Protein AF-A0A9W4Z7Y0-F1 (afdb_monomer_lite)

Radius of gyration: 13.46 Å; chains: 1; bounding box: 32×18×37 Å

pLDDT: mean 85.68, std 9.58, range [51.53, 94.81]

Foldseek 3Di:
DALQVLLDQPDWADDQQDIDTDRDHPDDCPPVVVSVVSVVSNVVNVVVCVVVVVCCVQQNPRNNGD

Secondary structure (DSSP, 8-state):
--TT-TT---EEEEETTEEEEE----S-GGGHHHHHHHHHHHHHHHHHHHHTTTTHHHHTTTT---

Sequence (66 aa):
MAVIDVDQIEAIGVEGKNLKLLIIDYLDWEYEDMHLDVLQEKINNYLVYIEDKQYFKDYGDNFEKK

Structure (mmCIF, N/CA/C/O backbone):
data_AF-A0A9W4Z7Y0-F1
#
_entry.id   AF-A0A9W4Z7Y0-F1
#
loop_
_atom_site.group_PDB
_atom_site.id
_atom_site.type_symbol
_atom_site.label_atom_id
_atom_site.label_alt_id
_atom_site.label_comp_id
_atom_site.label_asym_id
_atom_site.label_entity_id
_atom_site.label_seq_id
_atom_site.pdbx_PDB_ins_code
_atom_site.Cartn_x
_atom_site.Cartn_y
_atom_site.Cartn_z
_atom_site.occupancy
_atom_site.B_iso_or_equiv
_atom_site.auth_seq_id
_atom_site.auth_comp_id
_atom_site.auth_asym_id
_atom_site.auth_atom_id
_atom_site.pdbx_PDB_model_num
ATOM 1 N N . MET A 1 1 ? -5.244 7.843 -13.033 1.00 54.12 1 MET A N 1
ATOM 2 C CA . MET A 1 1 ? -4.333 7.642 -11.892 1.00 54.12 1 MET A CA 1
ATOM 3 C C . MET A 1 1 ? -3.302 6.667 -12.366 1.00 54.12 1 MET A C 1
ATOM 5 O O . MET A 1 1 ? -3.729 5.660 -12.914 1.00 54.12 1 MET A O 1
ATOM 9 N N . ALA A 1 2 ? -2.028 7.032 -12.271 1.00 61.25 2 ALA A N 1
ATOM 10 C CA . ALA A 1 2 ? -0.914 6.264 -12.796 1.00 61.25 2 ALA A CA 1
ATOM 11 C C . ALA A 1 2 ? -0.136 5.556 -11.695 1.00 61.25 2 ALA A C 1
ATOM 13 O O . ALA A 1 2 ? 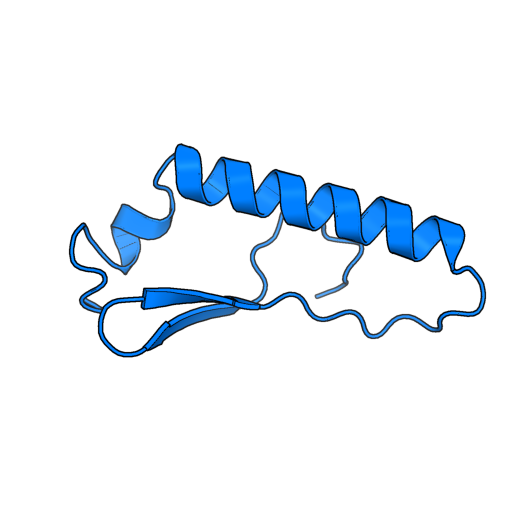-0.053 6.054 -10.574 1.00 61.25 2 ALA A O 1
ATOM 14 N N . VAL A 1 3 ? 0.493 4.424 -12.021 1.00 67.69 3 VAL A N 1
ATOM 15 C CA . VAL A 1 3 ? 1.399 3.766 -11.070 1.00 67.69 3 VAL A CA 1
ATOM 16 C C . VAL A 1 3 ? 2.599 4.674 -10.723 1.00 67.69 3 VAL A C 1
ATOM 18 O O . VAL A 1 3 ? 3.178 4.563 -9.655 1.00 67.69 3 VAL A O 1
ATOM 21 N N . ILE A 1 4 ? 2.915 5.656 -11.572 1.00 75.44 4 ILE A N 1
ATOM 22 C CA . ILE A 1 4 ? 3.933 6.683 -11.293 1.00 75.44 4 ILE A CA 1
ATOM 23 C C . ILE A 1 4 ? 3.479 7.747 -10.281 1.00 75.44 4 ILE A C 1
ATOM 25 O O . ILE A 1 4 ? 4.309 8.498 -9.779 1.00 75.44 4 ILE A O 1
ATOM 29 N N . ASP A 1 5 ? 2.183 7.822 -9.959 1.00 79.19 5 ASP A N 1
ATOM 30 C CA . ASP A 1 5 ? 1.676 8.680 -8.884 1.00 79.19 5 ASP A CA 1
ATOM 31 C C . ASP A 1 5 ? 1.909 7.962 -7.542 1.00 79.19 5 ASP A C 1
ATOM 33 O O . ASP A 1 5 ? 0.993 7.374 -6.953 1.00 79.19 5 ASP A O 1
ATOM 37 N N . VAL A 1 6 ? 3.167 7.941 -7.095 1.00 80.50 6 VAL A N 1
ATOM 38 C CA . VAL A 1 6 ? 3.629 7.123 -5.959 1.00 80.50 6 VAL A CA 1
ATOM 39 C C . VAL A 1 6 ? 3.035 7.544 -4.612 1.00 80.50 6 VAL A C 1
ATOM 41 O O . VAL A 1 6 ? 2.866 6.704 -3.731 1.00 80.50 6 VAL A O 1
ATOM 44 N N . ASP A 1 7 ? 2.649 8.811 -4.461 1.00 78.06 7 ASP A N 1
ATOM 45 C CA . ASP A 1 7 ? 2.101 9.369 -3.212 1.00 78.06 7 ASP A CA 1
ATOM 46 C C . ASP A 1 7 ? 0.582 9.165 -3.055 1.00 78.06 7 ASP A C 1
ATOM 48 O O . ASP A 1 7 ? -0.022 9.635 -2.089 1.00 78.06 7 ASP A O 1
ATOM 52 N N . GLN A 1 8 ? -0.071 8.488 -4.007 1.00 81.81 8 GLN A N 1
ATOM 53 C CA . GLN A 1 8 ? -1.518 8.273 -3.980 1.00 81.81 8 GLN A CA 1
ATOM 54 C C . GLN A 1 8 ? -1.897 6.823 -3.669 1.00 81.81 8 GLN A C 1
ATOM 56 O O . GLN A 1 8 ? -1.477 5.876 -4.343 1.00 81.81 8 GLN A O 1
ATOM 61 N N . ILE A 1 9 ? -2.792 6.670 -2.687 1.00 85.50 9 ILE A N 1
ATOM 62 C CA . ILE A 1 9 ? -3.526 5.423 -2.463 1.00 85.50 9 ILE A CA 1
ATOM 63 C C . ILE A 1 9 ? -4.591 5.289 -3.554 1.00 85.50 9 ILE A C 1
ATOM 65 O O . ILE A 1 9 ? -5.458 6.151 -3.689 1.00 85.50 9 ILE A O 1
ATOM 69 N N . GLU A 1 10 ? -4.536 4.215 -4.336 1.00 86.75 10 GLU A N 1
ATOM 70 C CA . GLU A 1 10 ? -5.393 4.055 -5.513 1.00 86.75 10 GLU A CA 1
ATOM 71 C C . GLU A 1 10 ? -6.769 3.526 -5.148 1.00 86.75 10 GLU A C 1
ATOM 73 O O . GLU A 1 10 ? -7.790 4.086 -5.545 1.00 86.75 10 GLU A O 1
ATOM 78 N N . ALA A 1 11 ? -6.800 2.456 -4.359 1.00 88.56 11 ALA A N 1
ATOM 79 C CA . ALA A 1 11 ? -8.016 2.000 -3.724 1.00 88.56 11 ALA A CA 1
ATOM 80 C C . ALA A 1 11 ? -7.709 1.405 -2.357 1.00 88.56 11 ALA A C 1
ATOM 82 O O . ALA A 1 11 ? -6.709 0.719 -2.140 1.00 88.56 11 ALA A O 1
ATOM 83 N N . ILE A 1 12 ? -8.629 1.665 -1.441 1.00 90.50 12 ILE A N 1
ATOM 84 C CA . ILE A 1 12 ? -8.607 1.171 -0.078 1.00 90.50 12 ILE A CA 1
ATOM 85 C C . ILE A 1 12 ? -10.007 0.682 0.269 1.00 90.50 12 ILE A C 1
ATOM 87 O O . ILE A 1 12 ? -11.013 1.263 -0.148 1.00 90.50 12 ILE A O 1
ATOM 91 N N . GLY A 1 13 ? -10.080 -0.415 1.005 1.00 89.38 13 GLY A N 1
ATOM 92 C CA . GLY A 1 13 ? -11.339 -0.989 1.439 1.00 89.38 13 GLY A CA 1
ATOM 93 C C . GLY A 1 13 ? -11.147 -1.926 2.613 1.00 89.38 13 GLY A C 1
ATOM 94 O O . GLY A 1 13 ? -10.029 -2.227 3.018 1.00 89.38 13 GLY A O 1
ATOM 95 N N . VAL A 1 14 ? -12.261 -2.404 3.153 1.00 89.12 14 VAL A N 1
ATOM 96 C CA . VAL A 1 14 ? -12.255 -3.385 4.237 1.00 89.12 14 VAL A CA 1
ATOM 97 C C . VAL A 1 14 ? -13.002 -4.617 3.774 1.00 89.12 14 VAL A C 1
ATOM 99 O O . VAL A 1 14 ? -14.105 -4.521 3.235 1.00 89.12 14 VAL A O 1
ATOM 102 N N . GLU A 1 15 ? -12.415 -5.779 4.035 1.00 87.44 15 GLU A N 1
ATOM 103 C CA . GLU A 1 15 ? -13.100 -7.060 3.938 1.00 87.44 15 GLU A CA 1
ATOM 104 C C . GLU A 1 15 ? -13.000 -7.794 5.281 1.00 87.44 15 GLU A C 1
ATOM 106 O O . GLU A 1 15 ? -11.917 -8.185 5.728 1.00 87.44 15 GLU A O 1
ATOM 111 N N . GLY A 1 16 ? -14.141 -7.954 5.957 1.00 84.44 16 GLY A N 1
ATOM 112 C CA . GLY A 1 16 ? -14.185 -8.501 7.312 1.00 84.44 16 GLY A CA 1
ATOM 113 C C . GLY A 1 16 ? -13.492 -7.574 8.313 1.00 84.44 16 GLY A C 1
ATOM 114 O O . GLY A 1 16 ? -13.992 -6.490 8.584 1.00 84.44 16 GLY A O 1
ATOM 115 N N . LYS A 1 17 ? -12.352 -8.012 8.861 1.00 84.19 17 LYS A N 1
ATOM 116 C CA . LYS A 1 17 ? -11.505 -7.244 9.797 1.00 84.19 17 LYS A CA 1
ATOM 117 C C . LYS A 1 17 ? -10.136 -6.886 9.210 1.00 84.19 17 LYS A C 1
ATOM 119 O O . LYS A 1 17 ? -9.198 -6.630 9.954 1.00 84.19 17 LYS A O 1
ATOM 124 N N . ASN A 1 18 ? -10.004 -6.926 7.887 1.00 86.94 18 ASN A N 1
ATOM 125 C CA . ASN A 1 18 ? -8.752 -6.630 7.204 1.00 86.94 18 ASN A CA 1
ATOM 126 C C . ASN A 1 18 ? -8.910 -5.373 6.354 1.00 86.94 18 ASN A C 1
ATOM 128 O O . ASN A 1 18 ? -9.815 -5.302 5.519 1.00 86.94 18 ASN A O 1
ATOM 132 N N . LEU A 1 19 ? -7.996 -4.422 6.534 1.00 89.31 19 LEU A N 1
ATOM 133 C CA . LEU A 1 19 ? -7.800 -3.322 5.599 1.00 89.31 19 LEU A CA 1
ATOM 134 C C . LEU A 1 19 ? -7.069 -3.857 4.363 1.00 89.31 19 LEU A C 1
ATOM 136 O O . LEU A 1 19 ? -6.022 -4.492 4.477 1.00 89.31 19 LEU A O 1
ATOM 140 N N . LYS A 1 20 ? -7.630 -3.620 3.183 1.00 91.31 20 LYS A N 1
ATOM 141 C CA . LYS A 1 20 ? -7.050 -3.988 1.894 1.00 91.31 20 LYS A CA 1
ATOM 142 C C . LYS A 1 20 ? -6.695 -2.724 1.132 1.00 91.31 20 LYS A C 1
ATOM 144 O O . LYS A 1 20 ? -7.533 -1.835 0.992 1.00 91.31 20 LYS A O 1
ATOM 149 N N . LEU A 1 21 ? -5.474 -2.682 0.619 1.00 91.94 21 LEU A N 1
ATOM 150 C CA . LEU A 1 21 ? -4.998 -1.650 -0.290 1.00 91.94 21 LEU A CA 1
ATOM 151 C C . LEU A 1 21 ? -4.691 -2.313 -1.634 1.00 91.94 21 LEU A C 1
ATOM 153 O O . LEU A 1 21 ? -4.230 -3.455 -1.669 1.00 91.94 21 LEU A O 1
ATOM 157 N N . LEU A 1 22 ? -4.984 -1.616 -2.725 1.00 92.12 22 LEU A N 1
ATOM 158 C CA . LEU A 1 22 ? -4.761 -2.098 -4.084 1.00 92.12 22 LEU A CA 1
ATOM 159 C C . LEU A 1 22 ? -3.742 -1.200 -4.776 1.00 92.12 22 LEU A C 1
ATOM 161 O O . LEU A 1 22 ? -3.877 0.019 -4.706 1.00 92.12 22 LEU A O 1
ATOM 165 N N . ILE A 1 23 ? -2.784 -1.830 -5.457 1.00 90.62 23 ILE A N 1
ATOM 166 C CA . ILE A 1 23 ? -1.889 -1.179 -6.413 1.00 90.62 23 ILE A CA 1
ATOM 167 C 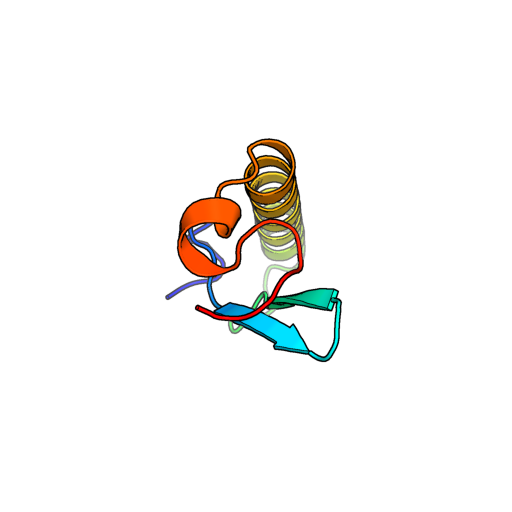C . ILE A 1 23 ? -2.247 -1.686 -7.819 1.00 90.62 23 ILE A C 1
ATOM 169 O O . ILE A 1 23 ? -2.389 -2.894 -8.018 1.00 90.62 23 ILE A O 1
ATOM 173 N N . ILE A 1 24 ? -2.412 -0.780 -8.780 1.00 88.31 24 ILE A N 1
ATOM 174 C CA . ILE A 1 24 ? -2.739 -1.043 -10.180 1.00 88.31 24 ILE A CA 1
ATOM 175 C C . ILE A 1 24 ? -1.582 -0.547 -11.045 1.00 88.31 24 ILE A C 1
ATOM 177 O O . ILE A 1 24 ? -1.418 0.651 -11.266 1.00 88.31 24 ILE A O 1
ATOM 181 N N . ASP A 1 25 ? -0.824 -1.488 -11.599 1.00 87.75 25 ASP A N 1
ATOM 182 C CA . ASP A 1 25 ? 0.124 -1.204 -12.670 1.00 87.75 25 ASP A CA 1
ATOM 183 C C . ASP A 1 25 ? -0.509 -1.539 -14.025 1.00 87.75 25 ASP A C 1
ATOM 185 O O . ASP A 1 25 ? -0.858 -2.686 -14.299 1.00 87.75 25 ASP A O 1
ATOM 189 N N . TYR A 1 26 ? -0.698 -0.517 -14.856 1.00 84.31 26 TYR A N 1
ATOM 190 C CA . TYR A 1 26 ? -1.205 -0.645 -16.225 1.00 84.31 26 TYR A CA 1
ATOM 191 C C . TYR A 1 26 ? -0.174 -0.220 -17.275 1.00 84.31 26 TYR A C 1
ATOM 193 O O . TYR A 1 26 ? -0.515 -0.144 -18.458 1.00 84.31 26 TYR A O 1
ATOM 201 N N . LEU A 1 27 ? 1.043 0.134 -16.857 1.00 82.56 27 LEU A N 1
ATOM 202 C CA . LEU A 1 27 ? 2.096 0.515 -17.784 1.00 82.56 27 LEU A CA 1
ATOM 203 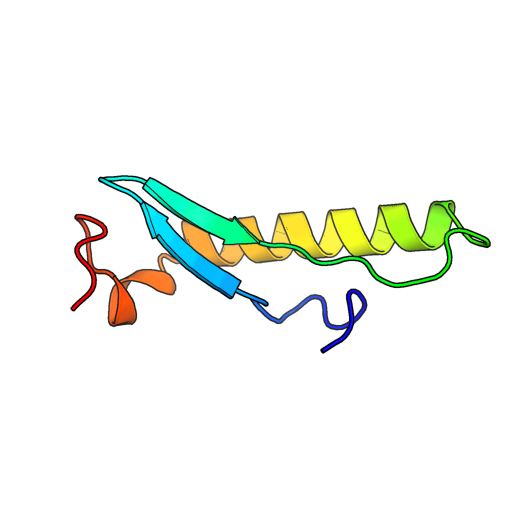C C . LEU A 1 27 ? 2.555 -0.710 -18.583 1.00 82.56 27 LEU A C 1
ATOM 205 O O . LEU A 1 27 ? 2.438 -1.850 -18.131 1.00 82.56 27 LEU A O 1
ATOM 209 N N . ASP A 1 28 ? 3.074 -0.467 -19.783 1.00 83.69 28 ASP A N 1
ATOM 210 C CA . ASP A 1 28 ? 3.670 -1.524 -20.596 1.00 83.69 28 ASP A CA 1
ATOM 211 C C . ASP A 1 28 ? 5.042 -1.897 -20.029 1.00 83.69 28 ASP A C 1
ATOM 213 O O . ASP A 1 28 ? 5.901 -1.033 -19.882 1.00 83.69 28 ASP A O 1
ATOM 217 N N . TRP A 1 29 ? 5.252 -3.180 -19.742 1.00 87.38 29 TRP A N 1
ATOM 218 C CA . TRP A 1 29 ? 6.438 -3.727 -19.071 1.00 87.38 29 TRP A CA 1
ATOM 219 C C . TRP A 1 29 ? 7.686 -3.780 -19.969 1.00 87.38 29 TRP A C 1
ATOM 221 O O . TRP A 1 29 ? 8.625 -4.529 -19.708 1.00 87.38 29 TRP A O 1
ATOM 231 N N . GLU A 1 30 ? 7.723 -2.976 -21.031 1.00 90.81 30 GLU A N 1
ATOM 232 C CA . GLU A 1 30 ? 8.883 -2.831 -21.914 1.00 90.81 30 GLU A CA 1
ATOM 233 C C . GLU A 1 30 ? 10.133 -2.361 -21.140 1.00 90.81 30 GLU A C 1
ATOM 235 O O . GLU A 1 30 ? 11.251 -2.747 -21.484 1.00 90.81 30 GLU A O 1
ATOM 240 N N . TYR A 1 31 ? 9.946 -1.589 -20.059 1.00 87.00 31 TYR A N 1
ATOM 241 C CA . TYR A 1 31 ? 11.015 -1.074 -19.193 1.00 87.00 31 TYR A CA 1
ATOM 242 C C . TYR A 1 31 ? 10.909 -1.611 -17.758 1.00 87.00 31 TYR A C 1
ATOM 244 O O . TYR A 1 31 ? 10.788 -0.838 -16.811 1.00 87.00 31 TYR A O 1
ATOM 252 N N . GLU A 1 32 ? 10.966 -2.933 -17.597 1.00 90.38 32 GLU A N 1
ATOM 253 C CA . GLU A 1 32 ? 10.780 -3.655 -16.323 1.00 90.38 32 GLU A CA 1
ATOM 254 C C . GLU A 1 32 ? 11.486 -3.022 -15.107 1.00 90.38 32 GLU A C 1
ATOM 256 O O . GLU A 1 32 ? 10.843 -2.812 -14.080 1.00 90.38 32 GLU A O 1
ATOM 261 N N . ASP A 1 33 ? 12.762 -2.639 -15.221 1.00 91.12 33 ASP A N 1
ATOM 262 C CA . ASP A 1 33 ? 13.518 -2.040 -14.106 1.00 91.12 33 ASP A CA 1
ATOM 263 C C . ASP A 1 33 ? 12.840 -0.775 -13.548 1.00 91.12 33 ASP A C 1
ATOM 265 O O . ASP A 1 33 ? 12.719 -0.605 -12.336 1.00 91.12 33 ASP A O 1
ATOM 269 N N . MET A 1 34 ? 12.315 0.080 -14.433 1.00 89.19 34 MET A N 1
ATOM 270 C CA . MET A 1 34 ? 11.582 1.285 -14.035 1.00 89.19 34 MET A CA 1
ATOM 271 C C . MET A 1 34 ? 10.308 0.927 -13.262 1.00 89.19 34 MET A C 1
ATOM 273 O O . MET A 1 34 ? 9.965 1.593 -12.287 1.00 89.19 34 MET A O 1
ATOM 277 N N . HIS A 1 35 ? 9.594 -0.117 -13.687 1.00 89.94 35 HIS A N 1
ATOM 278 C CA . HIS A 1 35 ? 8.367 -0.543 -13.017 1.00 89.94 35 HIS A CA 1
ATOM 279 C C . HIS A 1 35 ? 8.656 -1.063 -11.619 1.00 89.94 35 HIS A C 1
ATOM 281 O O . HIS A 1 35 ? 7.935 -0.729 -10.681 1.00 89.94 35 HIS A O 1
ATOM 287 N N . LEU A 1 36 ? 9.715 -1.861 -11.470 1.00 92.62 36 LEU A N 1
ATOM 288 C CA . LEU A 1 36 ? 10.125 -2.393 -10.176 1.00 92.62 36 LEU A CA 1
ATOM 289 C C . LEU A 1 36 ? 10.495 -1.268 -9.205 1.00 92.62 36 LEU A C 1
ATOM 291 O O . LEU A 1 36 ? 10.053 -1.303 -8.054 1.00 92.62 36 LEU A O 1
ATOM 295 N N . ASP A 1 37 ? 11.210 -0.244 -9.676 1.00 92.12 37 ASP A N 1
ATOM 296 C CA . ASP A 1 37 ? 11.537 0.938 -8.874 1.00 92.12 37 ASP A CA 1
ATOM 297 C C . ASP A 1 37 ? 10.270 1.678 -8.411 1.00 92.12 37 ASP A C 1
ATOM 299 O O . ASP A 1 37 ? 10.104 1.958 -7.219 1.00 92.12 37 ASP A O 1
ATOM 303 N N . VAL A 1 38 ? 9.328 1.924 -9.326 1.00 90.75 38 VAL A N 1
ATOM 304 C CA . VAL A 1 38 ? 8.067 2.625 -9.028 1.00 90.75 38 VAL A CA 1
ATOM 305 C C . VAL A 1 38 ? 7.168 1.815 -8.086 1.00 90.75 38 VAL A C 1
ATOM 307 O O . VAL A 1 38 ? 6.582 2.362 -7.148 1.00 90.75 38 VAL A O 1
ATOM 310 N N . LEU A 1 39 ? 7.061 0.500 -8.291 1.00 92.69 39 LEU A N 1
ATOM 311 C CA . LEU A 1 39 ? 6.288 -0.389 -7.421 1.00 92.69 39 LEU A CA 1
ATOM 312 C C . LEU A 1 39 ? 6.883 -0.450 -6.014 1.00 92.69 39 LEU A C 1
ATOM 314 O O . LEU A 1 39 ? 6.135 -0.425 -5.034 1.00 92.69 39 LEU A O 1
ATOM 318 N N . GLN A 1 40 ? 8.212 -0.496 -5.900 1.00 94.50 40 GLN A N 1
ATOM 319 C CA . GLN A 1 40 ? 8.893 -0.449 -4.610 1.00 94.50 40 GLN A CA 1
ATOM 320 C C . GLN A 1 40 ? 8.578 0.856 -3.871 1.00 94.50 40 GLN A C 1
ATOM 322 O O . GLN A 1 40 ? 8.246 0.827 -2.684 1.00 94.50 40 GLN A O 1
ATOM 327 N N . GLU A 1 41 ? 8.641 1.995 -4.560 1.00 92.62 41 GLU A N 1
ATOM 328 C CA . GLU A 1 41 ? 8.314 3.297 -3.980 1.00 92.62 41 GLU A CA 1
ATOM 329 C C . GLU A 1 41 ? 6.848 3.367 -3.521 1.00 92.62 41 GLU A C 1
ATOM 331 O O . GLU A 1 41 ? 6.580 3.756 -2.382 1.00 92.62 41 GLU A O 1
ATOM 336 N N . LYS A 1 42 ? 5.900 2.866 -4.327 1.00 92.56 42 LYS A N 1
ATOM 337 C CA . LYS A 1 42 ? 4.488 2.764 -3.920 1.00 92.56 42 LYS A CA 1
ATOM 338 C C . LYS A 1 42 ? 4.284 1.920 -2.674 1.00 92.56 42 LYS A C 1
ATOM 340 O O . LYS A 1 42 ? 3.548 2.329 -1.777 1.00 92.56 42 LYS A O 1
ATOM 345 N N . ILE A 1 43 ? 4.906 0.745 -2.609 1.00 94.38 43 ILE A N 1
ATOM 346 C CA . ILE A 1 43 ? 4.785 -0.135 -1.443 1.00 94.38 43 ILE A CA 1
ATOM 347 C C . ILE A 1 43 ? 5.296 0.587 -0.194 1.00 94.38 43 ILE A C 1
ATOM 349 O O . ILE A 1 43 ? 4.610 0.581 0.827 1.00 94.38 43 ILE A O 1
ATOM 353 N N . ASN A 1 44 ? 6.441 1.266 -0.284 1.00 94.81 44 ASN A N 1
ATOM 354 C CA . ASN A 1 44 ? 6.992 2.037 0.831 1.00 94.81 44 ASN A CA 1
ATOM 355 C C . ASN A 1 44 ? 6.040 3.153 1.284 1.00 94.81 44 ASN A C 1
ATOM 357 O O . ASN A 1 44 ? 5.783 3.293 2.479 1.00 94.81 44 ASN A O 1
ATOM 361 N N . ASN A 1 45 ? 5.441 3.891 0.351 1.00 93.31 45 ASN A N 1
ATOM 362 C CA . ASN A 1 45 ? 4.470 4.933 0.681 1.00 93.31 45 ASN A CA 1
ATOM 363 C C . ASN A 1 45 ? 3.197 4.371 1.331 1.00 93.31 45 ASN A C 1
ATOM 365 O O . ASN A 1 45 ? 2.655 4.965 2.265 1.00 93.31 45 ASN A O 1
ATOM 369 N N . TYR A 1 46 ? 2.730 3.199 0.895 1.00 93.88 46 TYR A N 1
ATOM 370 C CA . TYR A 1 46 ? 1.573 2.531 1.498 1.00 93.88 46 TYR A CA 1
ATOM 371 C C . TYR A 1 46 ? 1.890 2.064 2.924 1.00 93.88 46 TYR A C 1
ATOM 373 O O . TYR A 1 46 ? 1.026 2.153 3.797 1.00 93.88 46 TYR A O 1
ATOM 381 N N . LEU A 1 47 ? 3.122 1.611 3.185 1.00 94.06 47 LEU A N 1
ATOM 382 C CA . LEU A 1 47 ? 3.581 1.290 4.538 1.00 94.06 47 LEU A CA 1
ATOM 383 C C . LEU A 1 47 ? 3.560 2.530 5.435 1.00 94.06 47 LEU A C 1
ATOM 385 O O . LEU A 1 47 ? 2.946 2.476 6.498 1.00 94.06 47 LEU A O 1
ATOM 389 N N . VAL A 1 48 ? 4.118 3.657 4.978 1.00 93.94 48 VAL A N 1
ATOM 390 C CA . VAL A 1 48 ? 4.087 4.933 5.718 1.00 93.94 48 VAL A CA 1
ATOM 391 C C . VAL A 1 48 ? 2.647 5.359 6.022 1.00 93.94 48 VAL A C 1
ATOM 393 O O . VAL A 1 48 ? 2.322 5.692 7.159 1.00 93.94 48 VAL A O 1
ATOM 396 N N . TYR A 1 49 ? 1.744 5.274 5.042 1.00 92.00 49 TYR A N 1
ATOM 397 C CA . TYR A 1 49 ? 0.323 5.585 5.225 1.00 92.00 49 TYR A CA 1
ATOM 398 C C . TYR A 1 49 ? -0.338 4.739 6.333 1.00 92.00 49 TYR A C 1
ATOM 400 O O . TYR A 1 49 ? -1.151 5.250 7.115 1.00 92.00 49 TYR A O 1
ATOM 408 N N . ILE A 1 50 ? 0.001 3.446 6.408 1.00 91.19 50 ILE A N 1
ATOM 409 C CA . ILE A 1 50 ? -0.500 2.528 7.440 1.00 91.19 50 ILE A CA 1
ATOM 410 C C . ILE A 1 50 ? 0.133 2.840 8.803 1.00 91.19 50 ILE A C 1
ATOM 412 O O . ILE A 1 50 ? -0.590 2.895 9.799 1.00 91.19 50 ILE A O 1
ATOM 416 N N . GLU A 1 51 ? 1.447 3.063 8.862 1.00 93.06 51 GLU A N 1
ATOM 417 C CA . GLU A 1 51 ? 2.182 3.377 10.096 1.00 93.06 51 GLU A CA 1
ATOM 418 C C . GLU A 1 51 ? 1.688 4.673 10.746 1.00 93.06 51 GLU A C 1
ATOM 420 O O . GLU A 1 51 ? 1.419 4.706 11.950 1.00 93.06 51 GLU A O 1
ATOM 425 N N . ASP A 1 52 ? 1.445 5.699 9.933 1.00 94.25 52 ASP A N 1
ATOM 426 C CA . ASP A 1 52 ? 0.880 6.983 10.352 1.00 94.25 52 ASP A CA 1
ATOM 427 C C . ASP A 1 52 ? -0.624 6.908 10.672 1.00 94.25 52 ASP A C 1
ATOM 429 O O . ASP A 1 52 ? -1.240 7.905 11.065 1.00 94.25 52 ASP A O 1
ATOM 433 N N . LYS A 1 53 ? -1.244 5.732 10.502 1.00 91.31 53 LYS A N 1
ATOM 434 C CA . LYS A 1 53 ? -2.680 5.481 10.693 1.00 91.31 53 LYS A CA 1
ATOM 435 C C . LYS A 1 53 ? -3.565 6.453 9.916 1.00 91.31 53 LYS A C 1
ATOM 437 O O . LYS A 1 53 ? -4.640 6.839 10.381 1.00 91.31 53 LYS A O 1
ATOM 442 N N . GLN A 1 54 ? -3.156 6.851 8.716 1.00 90.06 54 GLN A N 1
ATOM 443 C CA . GLN A 1 54 ? -3.896 7.841 7.931 1.00 90.06 54 GLN A CA 1
ATOM 444 C C . GLN A 1 54 ? -5.301 7.343 7.535 1.00 90.06 54 GLN A C 1
ATOM 446 O O . GLN A 1 54 ? -6.230 8.145 7.432 1.00 90.06 54 GLN A O 1
ATOM 451 N N . TYR A 1 55 ? -5.495 6.020 7.444 1.00 89.19 55 TYR A N 1
ATOM 452 C CA . TYR A 1 55 ? -6.797 5.364 7.241 1.00 89.19 55 TYR A CA 1
ATOM 453 C C . TYR A 1 55 ? -7.790 5.552 8.397 1.00 89.19 55 TYR A C 1
ATOM 455 O O . TYR A 1 55 ? -8.985 5.299 8.237 1.00 89.19 55 TYR A O 1
ATOM 463 N N . PHE A 1 56 ? -7.328 5.966 9.580 1.00 89.12 56 PHE A N 1
ATOM 464 C CA . PHE A 1 56 ? -8.141 5.995 10.795 1.00 89.12 56 PHE A CA 1
ATOM 465 C C . PHE A 1 56 ? -9.360 6.915 10.673 1.00 89.12 56 PHE A C 1
ATOM 467 O O . PHE A 1 56 ? -10.423 6.615 11.220 1.00 89.12 56 PHE A O 1
ATOM 474 N N . LYS A 1 57 ? -9.231 8.025 9.935 1.00 86.00 57 LYS A N 1
ATOM 475 C CA . LYS A 1 57 ? -10.334 8.975 9.721 1.00 86.00 57 LYS A CA 1
ATOM 476 C C . LYS A 1 57 ? -11.528 8.319 9.023 1.00 86.00 57 LYS A C 1
ATOM 478 O O . LYS A 1 57 ? -12.665 8.609 9.398 1.00 86.00 57 LYS A O 1
ATOM 483 N N . ASP A 1 58 ? -11.248 7.408 8.096 1.00 85.75 58 ASP A N 1
ATOM 484 C CA . ASP A 1 58 ? -12.243 6.800 7.212 1.00 85.75 58 ASP A CA 1
ATOM 485 C C . ASP A 1 58 ? -12.714 5.420 7.709 1.00 85.75 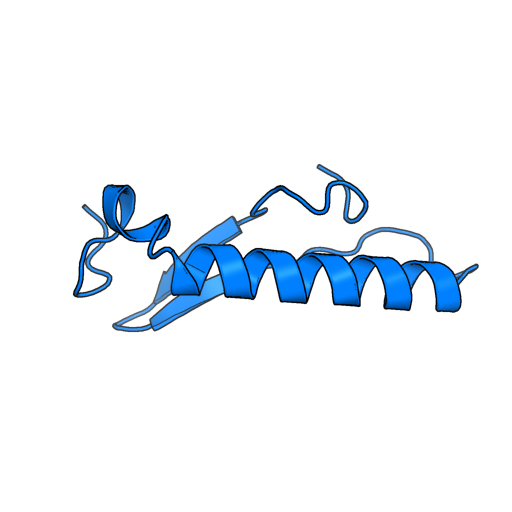58 ASP A C 1
ATOM 487 O O . ASP A 1 58 ? -13.878 5.062 7.528 1.00 85.75 58 ASP A O 1
ATOM 491 N N . TYR A 1 59 ? -11.843 4.657 8.384 1.00 85.88 59 TYR A N 1
ATOM 492 C CA . TYR A 1 59 ? -12.093 3.252 8.754 1.00 85.88 59 TYR A CA 1
ATOM 493 C C . TYR A 1 59 ? -12.009 2.940 10.262 1.00 85.88 59 TYR A C 1
ATOM 495 O O . TYR A 1 59 ? -12.375 1.842 10.681 1.00 85.88 59 TYR A O 1
ATOM 503 N N . GLY A 1 60 ? -11.540 3.877 11.096 1.00 84.25 60 GLY A N 1
ATOM 504 C CA . GLY A 1 60 ? -11.387 3.679 12.544 1.00 84.25 60 GLY A CA 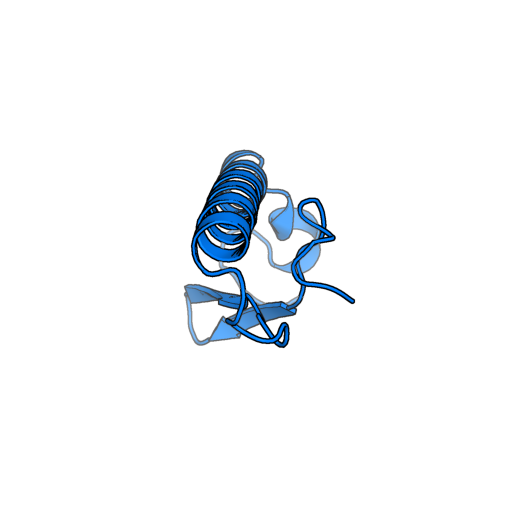1
ATOM 505 C C . GLY A 1 60 ? -10.409 2.559 12.945 1.00 84.25 60 GLY A C 1
ATOM 506 O O . GLY A 1 60 ? -9.673 2.025 12.118 1.00 84.25 60 GLY A O 1
ATOM 507 N N . ASP A 1 61 ? -10.395 2.202 14.236 1.00 79.94 61 ASP A N 1
ATOM 508 C CA . ASP A 1 61 ? -9.488 1.171 14.785 1.00 79.94 61 ASP A CA 1
ATOM 509 C C . ASP A 1 61 ? -9.906 -0.265 14.437 1.00 79.94 61 ASP A C 1
ATOM 511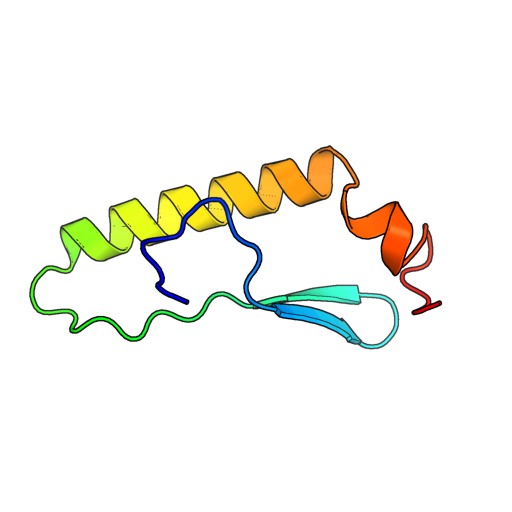 O O . ASP A 1 61 ? -9.064 -1.154 14.351 1.00 79.94 61 ASP A O 1
ATOM 515 N N . ASN A 1 62 ? -11.204 -0.503 14.241 1.00 77.94 62 ASN A N 1
ATOM 516 C CA . ASN A 1 62 ? -11.738 -1.847 13.994 1.00 77.94 62 ASN A CA 1
ATOM 517 C C . ASN A 1 62 ? -11.884 -2.172 12.505 1.00 77.94 62 ASN A C 1
ATOM 519 O O . ASN A 1 62 ? -12.448 -3.212 12.164 1.00 77.94 62 ASN A O 1
ATOM 523 N N . PHE A 1 63 ? -11.417 -1.274 11.630 1.00 79.62 63 PHE A N 1
ATOM 524 C CA . PHE A 1 63 ? -11.684 -1.319 10.195 1.00 79.62 63 PHE A CA 1
ATOM 525 C C . PHE A 1 63 ? -13.187 -1.409 9.890 1.00 79.62 63 PHE A C 1
ATOM 527 O O . PHE A 1 63 ? -13.603 -1.915 8.860 1.00 79.62 63 PHE A O 1
ATOM 534 N N . GLU A 1 64 ? -14.041 -0.918 10.782 1.00 65.69 64 GLU A N 1
ATOM 535 C CA . GLU A 1 64 ? -15.469 -0.842 10.520 1.00 65.69 64 GLU A CA 1
ATOM 536 C C . GLU A 1 64 ? -15.691 0.414 9.688 1.00 65.69 64 GLU A C 1
ATOM 538 O O . GLU A 1 64 ? -15.493 1.533 10.163 1.00 65.69 64 GLU A O 1
ATOM 543 N N . LYS A 1 65 ? -16.026 0.215 8.409 1.00 57.28 65 LYS A N 1
ATOM 544 C CA . LYS A 1 65 ? -16.343 1.304 7.485 1.00 57.28 65 LYS A CA 1
ATOM 545 C C . LYS A 1 65 ? -17.390 2.204 8.156 1.00 57.28 65 LYS A C 1
ATOM 547 O O . LYS A 1 65 ? -18.464 1.705 8.497 1.00 57.28 65 LYS A O 1
ATOM 552 N N . LYS A 1 66 ? -17.044 3.471 8.404 1.00 51.53 66 LYS A N 1
ATOM 553 C CA . LYS A 1 66 ? -17.986 4.446 8.966 1.00 51.53 66 LYS A CA 1
ATOM 554 C C . LYS A 1 66 ? -19.126 4.750 8.002 1.00 51.53 66 LYS A C 1
ATOM 556 O O . LYS A 1 66 ? -18.888 4.724 6.772 1.00 51.53 66 LYS A O 1
#